Protein AF-A0A2U8I8J1-F1 (afdb_monomer_lite)

Foldseek 3Di:
DDDDDDDPPDPDQDFDKDKDKDWDADPVVRDIFIKIWIWTDHPQKIWIWIAGPVDRQFIWIWIWHWDDDPPDFTKTQIDTPDGGDPDPDDPVVVVVVCNNPHIWGWHWDADPNWIWIDTPRGIDGDDD

Radius of gyration: 15.84 Å; chains: 1; bounding box: 42×31×44 Å

Organism: NCBI:txid1878942

Structure (mmCIF, N/CA/C/O backbone):
data_AF-A0A2U8I8J1-F1
#
_entry.id   AF-A0A2U8I8J1-F1
#
loop_
_atom_site.group_PDB
_atom_site.id
_atom_site.type_symbol
_atom_site.label_atom_id
_atom_site.label_alt_id
_atom_site.label_comp_id
_atom_site.label_asym_id
_atom_site.label_entity_id
_atom_site.label_seq_id
_atom_site.pdbx_PDB_ins_code
_atom_site.Cartn_x
_atom_site.Cartn_y
_atom_site.Cartn_z
_atom_site.occupancy
_atom_site.B_iso_or_equiv
_atom_site.auth_seq_id
_atom_site.auth_comp_id
_atom_site.auth_asym_id
_atom_site.auth_atom_id
_atom_site.pdbx_PDB_model_num
ATOM 1 N N . MET A 1 1 ? -26.643 -15.893 15.705 1.00 36.03 1 MET A N 1
ATOM 2 C CA . MET A 1 1 ? -25.480 -15.404 16.478 1.00 36.03 1 MET A CA 1
ATOM 3 C C . MET A 1 1 ? -25.416 -13.894 16.313 1.00 36.03 1 MET A C 1
ATOM 5 O O . MET A 1 1 ? -25.491 -13.459 15.168 1.00 36.03 1 MET A O 1
ATOM 9 N N . PRO A 1 2 ? -25.372 -13.092 17.387 1.00 30.38 2 PRO A N 1
ATOM 10 C CA . PRO A 1 2 ? -25.239 -11.649 17.249 1.00 30.38 2 PRO A CA 1
ATOM 11 C C . PRO A 1 2 ? -23.793 -11.293 16.878 1.00 30.38 2 PRO A C 1
ATOM 13 O O . PRO A 1 2 ? -22.847 -11.877 17.405 1.00 30.38 2 PRO A O 1
ATOM 16 N N . LEU A 1 3 ? -23.635 -10.356 15.943 1.00 27.08 3 LEU A N 1
ATOM 17 C CA . LEU A 1 3 ? -22.344 -9.762 15.593 1.00 27.08 3 LEU A CA 1
ATOM 18 C C . LEU A 1 3 ? -21.794 -8.996 16.810 1.00 27.08 3 LEU A C 1
ATOM 20 O O . LEU A 1 3 ? -22.579 -8.329 17.491 1.00 27.08 3 LEU A O 1
ATOM 24 N N . PRO A 1 4 ? -20.481 -9.044 17.095 1.00 28.59 4 PRO A N 1
ATOM 25 C CA . PRO A 1 4 ? -19.907 -8.233 18.156 1.00 28.59 4 PRO A CA 1
ATOM 26 C C . PRO A 1 4 ? -20.062 -6.749 17.803 1.00 28.59 4 PRO A C 1
ATOM 28 O O . PRO A 1 4 ? -19.597 -6.277 16.765 1.00 28.59 4 PRO A O 1
ATOM 31 N N . VAL A 1 5 ? -20.743 -6.015 18.682 1.00 33.44 5 VAL A N 1
ATOM 32 C CA . VAL A 1 5 ? -20.807 -4.555 18.649 1.00 33.44 5 VAL A CA 1
ATOM 33 C C . VAL A 1 5 ? -19.488 -4.052 19.216 1.00 33.44 5 VAL A C 1
ATOM 35 O O . VAL A 1 5 ? -19.256 -4.125 20.421 1.00 33.44 5 VAL A O 1
ATOM 38 N N . PHE A 1 6 ? -18.601 -3.559 18.355 1.00 38.62 6 PHE A N 1
ATOM 39 C CA . PHE A 1 6 ? -17.435 -2.822 18.827 1.00 38.62 6 PHE A CA 1
ATOM 40 C C . PHE A 1 6 ? -17.925 -1.515 19.454 1.00 38.62 6 PHE A C 1
ATOM 42 O O . PHE A 1 6 ? -18.430 -0.629 18.764 1.00 38.62 6 PHE A O 1
ATOM 49 N N . SER A 1 7 ? -17.811 -1.427 20.780 1.00 29.67 7 SER A N 1
ATOM 50 C CA . SER A 1 7 ? -18.026 -0.195 21.533 1.00 29.67 7 SER A CA 1
ATOM 51 C C . SER A 1 7 ? -17.109 0.892 20.971 1.00 29.67 7 SER A C 1
ATOM 53 O O . SER A 1 7 ? -15.898 0.703 20.862 1.00 29.67 7 SER A O 1
ATOM 55 N N . THR A 1 8 ? -17.676 2.038 20.600 1.00 41.00 8 THR A N 1
ATOM 56 C CA . THR A 1 8 ? -16.975 3.164 19.961 1.00 41.00 8 THR A CA 1
ATOM 57 C C . THR A 1 8 ? -15.960 3.881 20.857 1.00 41.00 8 THR A C 1
ATOM 59 O O . THR A 1 8 ? -15.458 4.932 20.464 1.00 41.00 8 THR A O 1
ATOM 62 N N . ASN A 1 9 ? -15.627 3.346 22.035 1.00 32.16 9 ASN A N 1
ATOM 63 C CA . ASN A 1 9 ? -14.880 4.088 23.049 1.00 32.16 9 ASN A CA 1
ATOM 64 C C . ASN A 1 9 ? -13.486 3.552 23.385 1.00 32.16 9 ASN A C 1
ATOM 66 O O . ASN A 1 9 ? -12.785 4.217 24.139 1.00 32.16 9 ASN A O 1
ATOM 70 N N . GLU A 1 10 ? -13.020 2.440 22.812 1.00 35.69 10 GLU A N 1
ATOM 71 C CA . GLU A 1 10 ? -11.689 1.918 23.155 1.00 35.69 10 GLU A CA 1
ATOM 72 C C . GLU A 1 10 ? -10.952 1.394 21.920 1.00 35.69 10 GLU A C 1
ATOM 74 O O . GLU A 1 10 ? -10.895 0.199 21.645 1.00 35.69 10 GLU A O 1
ATOM 79 N N . LEU A 1 11 ? -10.334 2.308 21.164 1.00 43.00 11 LEU A N 1
ATOM 80 C CA . LEU A 1 11 ? -9.145 1.930 20.400 1.00 43.00 11 LEU A CA 1
ATOM 81 C C . LEU A 1 11 ? -8.089 1.528 21.441 1.00 43.00 11 LEU A C 1
ATOM 83 O O . LEU A 1 11 ? -7.714 2.391 22.243 1.00 43.00 11 LEU A O 1
ATOM 87 N N . PRO A 1 12 ? -7.616 0.270 21.477 1.00 39.16 12 PRO A N 1
ATOM 88 C CA . PRO A 1 12 ? -6.655 -0.150 22.484 1.00 39.16 12 PRO A CA 1
ATOM 89 C C . PRO A 1 12 ? -5.444 0.788 22.453 1.00 39.16 12 PRO A C 1
ATOM 91 O O . PRO A 1 12 ? -4.898 1.099 21.393 1.00 39.16 12 PRO A O 1
ATOM 94 N N . THR A 1 13 ? -4.983 1.219 23.627 1.00 44.97 13 THR A N 1
ATOM 95 C CA . THR A 1 13 ? -3.743 1.992 23.848 1.00 44.97 13 THR A CA 1
ATOM 96 C C . THR A 1 13 ? -2.472 1.201 23.496 1.00 44.97 13 THR A C 1
ATOM 98 O O . THR A 1 13 ? -1.358 1.594 23.842 1.00 44.97 13 THR A O 1
ATOM 101 N N . ILE A 1 14 ? -2.626 0.088 22.781 1.00 53.44 14 ILE A N 1
ATOM 102 C CA . ILE A 1 14 ? -1.576 -0.820 22.361 1.00 53.44 14 ILE A CA 1
ATOM 103 C C . ILE A 1 14 ? -0.969 -0.267 21.077 1.00 53.44 14 ILE A C 1
ATOM 105 O O . ILE A 1 14 ? -1.625 -0.136 20.042 1.00 53.44 14 ILE A O 1
ATOM 109 N N . LYS A 1 15 ? 0.325 0.045 21.137 1.00 61.00 15 LYS A N 1
ATOM 110 C CA . LYS A 1 15 ? 1.121 0.326 19.946 1.00 61.00 15 LYS A CA 1
ATOM 111 C C . LYS A 1 15 ? 1.280 -0.974 19.162 1.00 61.00 15 LYS A C 1
ATOM 113 O O . LYS A 1 15 ? 2.215 -1.732 19.404 1.00 61.00 15 LYS A O 1
ATOM 118 N N . ARG A 1 16 ? 0.366 -1.228 18.230 1.00 68.75 16 ARG A N 1
ATOM 119 C CA . ARG A 1 16 ? 0.436 -2.385 17.337 1.00 68.75 16 ARG A CA 1
ATOM 120 C C . ARG A 1 16 ? 1.353 -2.072 16.159 1.00 68.75 16 ARG A C 1
ATOM 122 O O . ARG A 1 16 ? 1.296 -0.976 15.589 1.00 68.75 16 ARG A O 1
ATOM 129 N N . ARG A 1 17 ? 2.218 -3.023 15.815 1.00 76.81 17 ARG A N 1
ATOM 130 C CA . ARG A 1 17 ? 3.094 -2.949 14.650 1.00 76.81 17 ARG A CA 1
ATOM 131 C C . ARG A 1 17 ? 2.943 -4.229 13.853 1.00 76.81 17 ARG A C 1
ATOM 133 O O . ARG A 1 17 ? 3.308 -5.282 14.350 1.00 76.81 17 ARG A O 1
ATOM 140 N N . GLU A 1 18 ? 2.536 -4.074 12.606 1.00 77.38 18 GLU A N 1
ATOM 141 C CA . GLU A 1 18 ? 2.407 -5.167 11.653 1.00 77.38 18 GLU A CA 1
ATOM 142 C C . GLU A 1 18 ? 3.411 -4.980 10.520 1.00 77.38 18 GLU A C 1
ATOM 144 O O . GLU A 1 18 ? 3.650 -3.853 10.069 1.00 77.38 18 GLU A O 1
ATOM 149 N N . ASN A 1 19 ? 4.000 -6.083 10.069 1.00 80.56 19 ASN A N 1
ATOM 150 C CA . ASN A 1 19 ? 4.768 -6.127 8.832 1.00 80.56 19 ASN A CA 1
ATOM 151 C C . ASN A 1 19 ? 3.983 -6.988 7.844 1.00 80.56 19 ASN A C 1
ATOM 153 O O . ASN A 1 19 ? 3.645 -8.127 8.151 1.00 80.56 19 ASN A O 1
ATOM 157 N N . VAL A 1 20 ? 3.696 -6.438 6.674 1.00 80.44 20 VAL A N 1
ATOM 158 C CA . VAL A 1 20 ? 2.963 -7.109 5.601 1.00 80.44 20 VAL A CA 1
ATOM 159 C C . VAL A 1 20 ? 3.731 -6.944 4.301 1.00 80.44 20 VAL A C 1
ATOM 161 O O . VAL A 1 20 ? 4.458 -5.969 4.125 1.00 80.44 20 VAL A O 1
ATOM 164 N N . GLN A 1 21 ? 3.561 -7.884 3.381 1.00 81.88 21 GLN A N 1
ATOM 165 C CA . GLN A 1 21 ? 4.112 -7.773 2.037 1.00 81.88 21 GLN A CA 1
ATOM 166 C C . GLN A 1 21 ? 2.972 -7.559 1.045 1.00 81.88 21 GLN A C 1
ATOM 168 O O . GLN A 1 21 ? 1.948 -8.238 1.111 1.00 81.88 21 GLN A O 1
ATOM 173 N N . ILE A 1 22 ? 3.150 -6.600 0.141 1.00 83.00 22 ILE A N 1
ATOM 174 C CA . ILE A 1 22 ? 2.204 -6.275 -0.926 1.00 83.00 22 ILE A CA 1
ATOM 175 C C . ILE A 1 22 ? 2.877 -6.621 -2.247 1.00 83.00 22 ILE A C 1
ATOM 177 O O . ILE A 1 22 ? 4.045 -6.296 -2.456 1.00 83.00 22 ILE A O 1
ATOM 181 N N . GLY A 1 23 ? 2.148 -7.286 -3.138 1.00 85.19 23 GLY A N 1
ATOM 182 C CA . GLY A 1 23 ? 2.648 -7.640 -4.458 1.00 85.19 23 GLY A CA 1
ATOM 183 C C . GLY A 1 23 ? 1.701 -7.199 -5.561 1.00 85.19 23 GLY A C 1
ATOM 184 O O . GLY A 1 23 ? 0.487 -7.327 -5.418 1.00 85.19 23 GLY A O 1
ATOM 185 N N . PHE A 1 24 ? 2.273 -6.735 -6.668 1.00 86.56 24 PHE A N 1
ATOM 186 C CA . PHE A 1 24 ? 1.559 -6.507 -7.920 1.00 86.56 24 PHE A CA 1
ATOM 187 C C . PHE A 1 24 ? 2.100 -7.448 -8.985 1.00 86.56 24 PHE A C 1
ATOM 189 O O . PHE A 1 24 ? 3.278 -7.816 -8.978 1.00 86.56 24 PHE A O 1
ATOM 196 N N . TYR A 1 25 ? 1.227 -7.848 -9.897 1.00 85.56 25 TYR A N 1
ATOM 197 C CA . TYR A 1 25 ? 1.609 -8.647 -11.045 1.00 85.56 25 TYR A CA 1
ATOM 198 C C . TYR A 1 25 ? 0.971 -8.045 -12.290 1.00 85.56 25 TYR A C 1
ATOM 200 O O . TYR A 1 25 ? -0.251 -8.077 -12.439 1.00 85.56 25 TYR A O 1
ATOM 208 N N . ASP A 1 26 ? 1.802 -7.477 -13.158 1.00 83.69 26 ASP A N 1
ATOM 209 C CA . ASP A 1 26 ? 1.364 -6.975 -14.451 1.00 83.69 26 ASP A CA 1
ATOM 210 C C . ASP A 1 26 ? 1.303 -8.142 -15.440 1.00 83.69 26 ASP A C 1
ATOM 212 O O . ASP A 1 26 ? 2.322 -8.738 -15.792 1.00 83.69 26 ASP A O 1
ATOM 216 N N . LEU A 1 27 ? 0.088 -8.465 -15.885 1.00 85.81 27 LEU A N 1
ATOM 217 C CA . LEU A 1 27 ? -0.169 -9.552 -16.827 1.00 85.81 27 LEU A CA 1
ATOM 218 C C . LEU A 1 27 ? 0.405 -9.274 -18.221 1.00 85.81 27 LEU A C 1
ATOM 220 O O . LEU A 1 27 ? 0.783 -10.219 -18.910 1.00 85.81 27 LEU A O 1
ATOM 224 N N . LEU A 1 28 ? 0.468 -8.007 -18.643 1.00 87.44 28 LEU A N 1
ATOM 225 C CA . LEU A 1 28 ? 0.917 -7.641 -19.987 1.00 87.44 28 LEU A CA 1
ATOM 226 C C . LEU A 1 28 ? 2.436 -7.742 -20.107 1.00 87.44 28 LEU A C 1
ATOM 228 O O . LEU A 1 28 ? 2.941 -8.292 -21.082 1.00 87.44 28 LEU A O 1
ATOM 232 N N . SER A 1 29 ? 3.163 -7.243 -19.106 1.00 86.19 29 SER A N 1
ATOM 233 C CA . SER A 1 29 ? 4.629 -7.306 -19.074 1.00 86.19 29 SER A CA 1
ATOM 234 C C . SER A 1 29 ? 5.185 -8.535 -18.345 1.00 86.19 29 SER A C 1
ATOM 236 O O . SER A 1 29 ? 6.400 -8.725 -18.311 1.00 86.19 29 SER A O 1
ATOM 238 N N . GLN A 1 30 ? 4.315 -9.365 -17.755 1.00 88.31 30 GLN A N 1
ATOM 239 C CA . GLN A 1 30 ? 4.662 -10.508 -16.896 1.00 88.31 30 GLN A CA 1
ATOM 240 C C . GLN A 1 30 ? 5.594 -10.134 -15.736 1.00 88.31 30 GLN A C 1
ATOM 242 O O . GLN A 1 30 ? 6.385 -10.949 -15.248 1.00 88.31 30 GLN A O 1
ATOM 247 N N . LYS A 1 31 ? 5.511 -8.883 -15.278 1.00 87.88 31 LYS A N 1
ATOM 248 C CA . LYS A 1 31 ? 6.407 -8.333 -14.270 1.00 87.88 31 LYS A CA 1
ATOM 249 C C . LYS A 1 31 ? 5.765 -8.400 -12.894 1.00 87.88 31 LYS A C 1
ATOM 251 O O . LYS A 1 31 ? 4.655 -7.921 -12.672 1.00 87.88 31 LYS A O 1
ATOM 256 N N . LYS A 1 32 ? 6.507 -8.975 -11.949 1.00 90.38 32 LYS A N 1
ATOM 257 C CA . LYS A 1 32 ? 6.153 -8.981 -10.530 1.00 90.38 32 LYS A CA 1
ATOM 258 C C . LYS A 1 32 ? 6.802 -7.795 -9.824 1.00 90.38 32 LYS A C 1
ATOM 260 O O . LYS A 1 32 ? 8.000 -7.561 -9.967 1.00 90.38 32 LYS A O 1
ATOM 265 N N . GLU A 1 33 ? 6.027 -7.121 -8.992 1.00 89.19 33 GLU A N 1
ATOM 266 C CA . GLU A 1 33 ? 6.494 -6.105 -8.055 1.00 89.19 33 GLU A CA 1
ATOM 267 C C . GLU A 1 33 ? 6.200 -6.590 -6.635 1.00 89.19 33 GLU A C 1
ATOM 269 O O . GLU A 1 33 ? 5.140 -7.161 -6.378 1.00 89.19 33 GLU A O 1
ATOM 274 N N . ILE A 1 34 ? 7.147 -6.411 -5.717 1.00 90.06 34 ILE A N 1
ATOM 275 C CA . ILE A 1 34 ? 7.016 -6.804 -4.311 1.00 90.06 34 ILE A CA 1
ATOM 276 C C . ILE A 1 34 ? 7.448 -5.618 -3.468 1.00 90.06 34 ILE A C 1
ATOM 278 O O . ILE A 1 34 ? 8.493 -5.029 -3.735 1.00 90.06 34 ILE A O 1
ATOM 282 N N . TYR A 1 35 ? 6.662 -5.301 -2.449 1.00 88.81 35 TYR A N 1
ATOM 283 C CA . TYR A 1 35 ? 6.920 -4.213 -1.525 1.00 88.81 35 TYR A CA 1
ATOM 284 C C . TYR A 1 35 ? 6.706 -4.680 -0.093 1.00 88.81 35 TYR A C 1
ATOM 286 O O . TYR A 1 35 ? 5.702 -5.319 0.227 1.00 88.81 35 TYR A O 1
ATOM 294 N N . ASP A 1 36 ? 7.629 -4.305 0.781 1.00 89.62 36 ASP A N 1
ATOM 295 C CA . ASP A 1 36 ? 7.506 -4.541 2.211 1.00 89.62 36 ASP A CA 1
ATOM 296 C C . ASP A 1 36 ? 6.826 -3.332 2.845 1.00 89.62 36 ASP A C 1
ATOM 298 O O . ASP A 1 36 ? 7.273 -2.194 2.691 1.00 89.62 36 ASP A O 1
ATOM 302 N N . ALA A 1 37 ? 5.731 -3.567 3.559 1.00 86.25 37 ALA A N 1
ATOM 303 C CA . ALA A 1 37 ? 4.949 -2.543 4.221 1.00 86.25 37 ALA A CA 1
ATOM 304 C C . ALA A 1 37 ? 4.933 -2.758 5.735 1.00 86.25 37 ALA A C 1
ATOM 306 O O . ALA A 1 37 ? 4.705 -3.844 6.261 1.00 86.25 37 ALA A O 1
ATOM 307 N N . LYS A 1 38 ? 5.152 -1.670 6.459 1.00 87.44 38 LYS A N 1
ATOM 308 C CA . LYS A 1 38 ? 5.162 -1.607 7.910 1.00 87.44 38 LYS A CA 1
ATOM 309 C C . LYS A 1 38 ? 4.061 -0.676 8.371 1.00 87.44 38 LYS A C 1
ATOM 311 O O . LYS A 1 38 ? 4.076 0.515 8.058 1.00 87.44 38 LYS A O 1
ATOM 316 N N . ILE A 1 39 ? 3.136 -1.210 9.151 1.00 83.19 39 ILE A N 1
ATOM 317 C CA . ILE A 1 39 ? 1.991 -0.478 9.681 1.00 83.19 39 ILE A CA 1
ATOM 318 C C . ILE A 1 39 ? 2.203 -0.311 11.179 1.00 83.19 39 ILE A C 1
ATOM 320 O O . ILE A 1 39 ? 2.515 -1.259 11.890 1.00 83.19 39 ILE A O 1
ATOM 324 N N . THR A 1 40 ? 2.092 0.914 11.679 1.00 81.81 40 THR A N 1
ATOM 325 C CA . THR A 1 40 ? 2.145 1.212 13.113 1.00 81.81 40 THR A CA 1
ATOM 326 C C . THR A 1 40 ? 0.898 1.981 13.507 1.00 81.81 40 THR A C 1
ATOM 328 O O . THR A 1 40 ? 0.648 3.063 12.977 1.00 81.81 40 THR A O 1
ATOM 331 N N . VAL A 1 41 ? 0.141 1.449 14.459 1.00 76.44 41 VAL A N 1
ATOM 332 C CA . VAL A 1 41 ? -1.058 2.092 15.003 1.00 76.44 41 VAL A CA 1
ATOM 333 C C . VAL A 1 41 ? -0.709 2.724 16.347 1.00 76.44 41 VAL A C 1
ATOM 335 O O . VAL A 1 41 ? -0.112 2.081 17.209 1.00 76.44 41 VAL A O 1
ATOM 338 N N . ASN A 1 42 ? -1.037 4.003 16.525 1.00 72.44 42 ASN A N 1
ATOM 339 C CA . ASN A 1 42 ? -0.821 4.726 17.776 1.00 72.44 42 ASN A CA 1
ATOM 340 C C . ASN A 1 42 ? -1.932 5.765 17.985 1.00 72.44 42 ASN A C 1
ATOM 342 O O . ASN 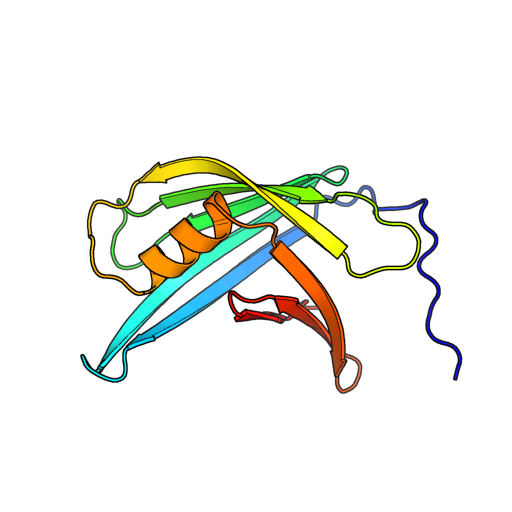A 1 42 ? -2.057 6.689 17.184 1.00 72.44 42 ASN A O 1
ATOM 346 N N . LYS A 1 43 ? -2.725 5.633 19.059 1.00 69.12 43 LYS A N 1
ATOM 347 C CA . LYS A 1 43 ? -3.780 6.595 19.453 1.00 69.12 43 LYS A CA 1
ATOM 348 C C . LYS A 1 43 ? -4.721 6.991 18.294 1.00 69.12 43 LYS A C 1
ATOM 350 O O . LYS A 1 43 ? -4.929 8.173 18.033 1.00 69.12 43 LYS A O 1
ATOM 355 N N . GLY A 1 44 ? -5.234 6.008 17.547 1.00 66.25 44 GLY A N 1
ATOM 356 C CA . GLY A 1 44 ? -6.143 6.235 16.406 1.00 66.25 44 GLY A CA 1
ATOM 357 C C . GLY A 1 44 ? -5.488 6.800 15.139 1.00 66.25 44 GLY A C 1
ATOM 358 O O . GLY A 1 44 ? -6.166 7.040 14.141 1.00 66.25 44 GLY A O 1
ATOM 359 N N . VAL A 1 45 ? -4.167 6.987 15.148 1.00 72.50 45 VAL A N 1
ATOM 360 C CA . VAL A 1 45 ? -3.374 7.328 13.969 1.00 72.50 45 VAL A CA 1
ATOM 361 C C . VAL A 1 45 ? -2.677 6.077 13.456 1.00 72.50 45 VAL A C 1
ATOM 363 O O . VAL A 1 45 ? -1.947 5.418 14.197 1.00 72.50 45 VAL A O 1
ATOM 366 N N . VAL A 1 46 ? -2.852 5.785 12.170 1.00 80.25 46 VAL A N 1
ATOM 367 C CA . VAL A 1 46 ? -2.138 4.701 11.494 1.00 80.25 46 VAL A CA 1
ATOM 368 C C . VAL A 1 46 ? -1.021 5.310 10.654 1.00 80.25 46 VAL A C 1
ATOM 370 O O . VAL A 1 46 ? -1.266 6.188 9.832 1.00 80.25 46 VAL A O 1
ATOM 373 N N . ILE A 1 47 ? 0.214 4.867 10.864 1.00 84.69 47 ILE A N 1
ATOM 374 C CA . ILE A 1 47 ? 1.369 5.228 10.041 1.00 84.69 47 ILE A CA 1
ATOM 375 C C . ILE A 1 47 ? 1.742 4.020 9.193 1.00 84.69 47 ILE A C 1
ATOM 377 O O . ILE A 1 47 ? 2.013 2.953 9.738 1.00 84.69 47 ILE A O 1
ATOM 381 N N . SER A 1 48 ? 1.783 4.203 7.878 1.00 85.12 48 SER A N 1
ATOM 382 C CA . SER A 1 48 ? 2.242 3.197 6.923 1.00 85.12 48 SER A CA 1
ATOM 383 C C . SER A 1 48 ? 3.576 3.628 6.325 1.00 85.12 48 SER A C 1
ATOM 385 O O . SER A 1 48 ? 3.689 4.757 5.842 1.00 85.12 48 SER A O 1
ATOM 387 N N . THR A 1 49 ? 4.555 2.732 6.306 1.00 89.62 49 THR A N 1
ATOM 388 C CA . THR A 1 49 ? 5.794 2.882 5.536 1.00 89.62 49 THR A CA 1
ATOM 389 C C . THR A 1 49 ? 5.909 1.702 4.587 1.00 89.62 49 THR A C 1
ATOM 391 O O . THR A 1 49 ? 5.844 0.573 5.050 1.00 89.62 49 THR A O 1
ATOM 394 N N . MET A 1 50 ? 6.105 1.945 3.300 1.00 88.75 50 MET A N 1
ATOM 395 C CA . MET A 1 50 ? 6.309 0.921 2.286 1.00 88.75 50 MET A CA 1
ATOM 396 C C . MET A 1 50 ? 7.650 1.151 1.591 1.00 88.75 50 MET A C 1
ATOM 398 O O . MET A 1 50 ? 7.985 2.289 1.264 1.00 88.75 50 MET A O 1
ATOM 402 N N . THR A 1 51 ? 8.413 0.083 1.403 1.00 91.94 51 THR A N 1
ATOM 403 C CA . THR A 1 51 ? 9.751 0.075 0.798 1.00 91.94 51 THR A CA 1
ATOM 404 C C . THR A 1 51 ? 9.846 -1.040 -0.234 1.00 91.94 51 THR A C 1
ATOM 406 O O . THR A 1 51 ? 9.113 -2.023 -0.148 1.00 91.94 51 THR A O 1
ATOM 409 N N . SER A 1 52 ? 10.749 -0.905 -1.203 1.00 90.62 52 SER A N 1
ATOM 410 C CA . SER A 1 52 ? 11.031 -1.978 -2.157 1.00 90.62 52 SER A CA 1
ATOM 411 C C . SER A 1 52 ? 12.296 -2.728 -1.729 1.00 90.62 52 SER A C 1
ATOM 413 O O . SER A 1 52 ? 13.325 -2.082 -1.519 1.00 90.62 52 SER A O 1
ATOM 415 N N . PRO A 1 53 ? 12.273 -4.069 -1.642 1.00 89.69 53 PRO A N 1
ATOM 416 C CA . PRO A 1 53 ? 13.491 -4.854 -1.455 1.00 89.69 53 PRO A CA 1
ATOM 417 C C . PRO A 1 53 ? 14.424 -4.764 -2.676 1.00 89.69 53 PRO A C 1
ATOM 419 O O . PRO A 1 53 ? 15.625 -4.983 -2.545 1.00 89.69 53 PRO A O 1
ATOM 422 N N . ASN A 1 54 ? 13.885 -4.409 -3.850 1.00 88.69 54 ASN A N 1
ATOM 423 C CA . ASN A 1 54 ? 14.619 -4.345 -5.116 1.00 88.69 54 ASN A CA 1
ATOM 424 C C . ASN A 1 54 ? 15.069 -2.920 -5.491 1.00 88.69 54 ASN A C 1
ATOM 426 O O . ASN A 1 54 ? 15.899 -2.763 -6.381 1.00 88.69 54 ASN A O 1
ATOM 430 N N . ASP A 1 55 ? 14.526 -1.885 -4.843 1.00 87.44 55 ASP A N 1
ATOM 431 C CA . ASP A 1 55 ? 14.932 -0.488 -5.035 1.00 87.44 55 ASP A CA 1
ATOM 432 C C . ASP A 1 55 ? 14.929 0.244 -3.688 1.00 87.44 55 ASP A C 1
ATOM 434 O O . ASP A 1 55 ? 13.891 0.681 -3.189 1.00 87.44 55 ASP A O 1
ATOM 438 N N . ASN A 1 56 ? 16.113 0.406 -3.098 1.00 86.06 56 ASN A N 1
ATOM 439 C CA . ASN A 1 56 ? 16.289 1.056 -1.797 1.00 86.06 56 ASN A CA 1
ATOM 440 C C . ASN A 1 56 ? 15.953 2.557 -1.801 1.00 86.06 56 ASN A C 1
ATOM 442 O O . ASN A 1 56 ? 15.874 3.172 -0.737 1.00 86.06 56 ASN A O 1
ATOM 446 N N . ARG A 1 57 ? 15.760 3.153 -2.980 1.00 88.94 57 ARG A N 1
ATOM 447 C CA . ARG A 1 57 ? 15.327 4.543 -3.128 1.00 88.94 57 ARG A CA 1
ATOM 448 C C . ARG A 1 57 ? 13.808 4.656 -3.035 1.00 88.94 57 ARG A C 1
ATOM 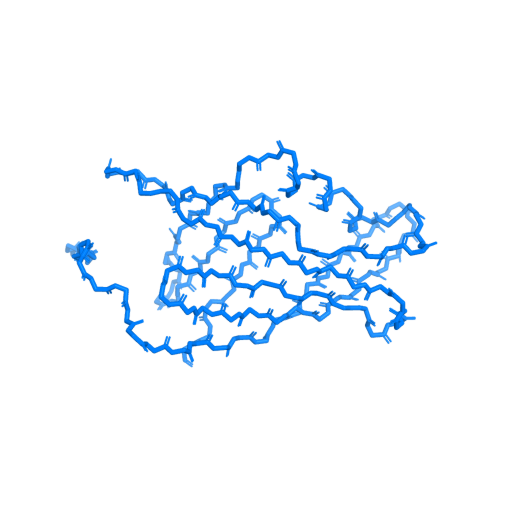450 O O . ARG A 1 57 ? 13.307 5.726 -2.704 1.00 88.94 57 ARG A O 1
ATOM 457 N N . PHE A 1 58 ? 13.068 3.577 -3.294 1.00 89.75 58 PHE A N 1
ATOM 458 C CA . PHE A 1 58 ? 11.621 3.594 -3.151 1.00 89.75 58 PHE A CA 1
ATOM 459 C C . PHE A 1 58 ? 11.227 3.643 -1.676 1.00 89.75 58 PHE A C 1
ATOM 461 O O . PHE A 1 58 ? 11.495 2.720 -0.900 1.00 89.75 58 PHE A O 1
ATOM 468 N N . ILE A 1 59 ? 10.514 4.700 -1.304 1.00 90.88 59 ILE A N 1
ATOM 469 C CA . ILE A 1 59 ? 9.893 4.811 0.009 1.00 90.88 59 ILE A CA 1
ATOM 470 C C . ILE A 1 59 ? 8.585 5.582 -0.095 1.00 90.88 59 ILE A C 1
ATOM 472 O O . ILE A 1 59 ? 8.527 6.694 -0.614 1.00 90.88 59 ILE A O 1
ATOM 476 N N . LEU A 1 60 ? 7.530 5.000 0.461 1.00 89.25 60 LEU A N 1
ATOM 477 C CA . LEU A 1 60 ? 6.227 5.626 0.605 1.00 89.25 60 LEU A CA 1
ATOM 478 C C . LEU A 1 60 ? 5.853 5.626 2.080 1.00 89.25 60 LEU A C 1
ATOM 480 O O . LEU A 1 60 ? 5.614 4.582 2.679 1.00 89.25 60 LEU A O 1
ATOM 484 N N . LYS A 1 61 ? 5.771 6.807 2.678 1.00 90.38 61 LYS A N 1
ATOM 485 C CA . LYS A 1 61 ? 5.384 6.989 4.070 1.00 90.38 61 LYS A CA 1
ATOM 486 C C . LYS A 1 61 ? 4.163 7.881 4.152 1.00 90.38 61 LYS A C 1
ATOM 488 O O . LYS A 1 61 ? 4.163 9.001 3.646 1.00 90.38 61 LYS A O 1
ATOM 493 N N . GLY A 1 62 ? 3.151 7.425 4.873 1.00 87.38 62 GLY A N 1
ATOM 494 C CA . GLY A 1 62 ? 1.915 8.170 5.029 1.00 87.38 62 GLY A CA 1
ATOM 495 C C . GLY A 1 62 ? 1.220 7.927 6.349 1.00 87.38 62 GLY A C 1
ATOM 496 O O . GLY A 1 62 ? 1.569 7.040 7.130 1.00 87.38 62 GLY A O 1
ATOM 497 N N . LYS A 1 63 ? 0.232 8.779 6.588 1.00 86.81 63 LYS A N 1
ATOM 498 C CA . LYS A 1 63 ? -0.647 8.749 7.746 1.00 86.81 63 LYS A CA 1
ATOM 499 C C . LYS A 1 63 ? -2.060 8.469 7.269 1.00 86.81 63 LYS A C 1
ATOM 501 O O . LYS A 1 63 ? -2.571 9.225 6.450 1.00 86.81 63 LYS A O 1
ATOM 506 N N . LEU A 1 64 ? -2.710 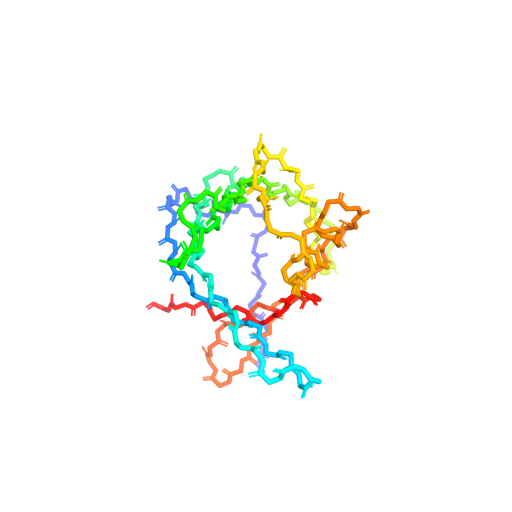7.452 7.822 1.00 80.56 64 LEU A N 1
ATOM 507 C CA . LEU A 1 64 ? -4.149 7.285 7.701 1.00 80.56 64 LEU A CA 1
ATOM 508 C C . LEU A 1 64 ? -4.821 7.833 8.955 1.00 80.56 64 LEU A C 1
ATOM 510 O O . LEU A 1 64 ? -4.483 7.473 10.087 1.00 80.56 64 LEU A O 1
ATOM 514 N N . VAL A 1 65 ? -5.774 8.731 8.732 1.00 79.50 65 VAL A N 1
ATOM 515 C CA . VAL A 1 65 ? -6.649 9.259 9.777 1.00 79.50 65 VAL A CA 1
ATOM 516 C C . VAL A 1 65 ? -8.029 8.677 9.559 1.00 79.50 65 VAL A C 1
ATOM 518 O O . VAL A 1 65 ? -8.643 8.903 8.511 1.00 79.50 65 VAL A O 1
ATOM 521 N N . GLN A 1 66 ? -8.501 7.926 10.550 1.00 72.06 66 GLN A N 1
ATOM 522 C CA . GLN A 1 66 ? -9.873 7.450 10.581 1.00 72.06 66 GLN A CA 1
ATOM 523 C C . GLN A 1 66 ? -10.806 8.651 10.719 1.00 72.06 66 GLN A C 1
ATOM 525 O O . GLN A 1 66 ? -10.632 9.490 11.605 1.00 72.06 66 GLN A O 1
ATOM 530 N N . LYS A 1 67 ? -11.813 8.732 9.853 1.00 68.94 67 LYS A N 1
ATOM 531 C CA . LYS A 1 67 ? -12.947 9.625 10.065 1.00 68.94 67 LYS A CA 1
ATOM 532 C C . LYS A 1 67 ? -14.084 8.800 10.661 1.00 68.94 67 LYS A C 1
ATOM 534 O O . LYS A 1 67 ? -14.560 7.889 9.982 1.00 68.94 67 LYS A O 1
ATOM 539 N N . PRO A 1 68 ? -14.506 9.064 11.910 1.00 57.41 68 PRO A N 1
ATOM 540 C CA . PRO A 1 68 ? -15.639 8.358 12.481 1.00 57.41 68 PRO A CA 1
ATOM 541 C C . PRO A 1 68 ? -16.888 8.671 11.652 1.00 57.41 68 PRO A C 1
ATOM 543 O O . PRO A 1 68 ? -17.242 9.832 11.450 1.00 57.41 68 PRO A O 1
ATOM 546 N N . LEU A 1 69 ? -17.536 7.622 11.154 1.00 57.56 69 LEU A N 1
ATOM 547 C CA . LEU A 1 69 ? -18.874 7.681 10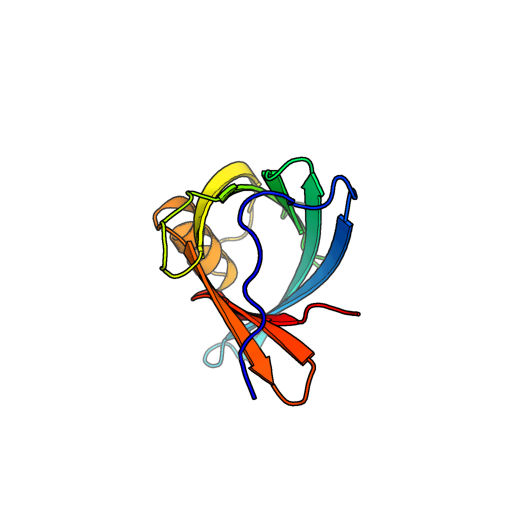.582 1.00 57.56 69 LEU A CA 1
ATOM 548 C C . LEU A 1 69 ? -19.767 6.818 11.474 1.00 57.56 69 LEU A C 1
ATOM 550 O O . LEU A 1 69 ? -19.549 5.606 11.534 1.00 57.56 69 LEU A O 1
ATOM 554 N N . PRO A 1 70 ? -20.741 7.402 12.188 1.00 50.72 70 PRO A N 1
ATOM 555 C CA . PRO A 1 70 ? -21.680 6.624 12.984 1.00 50.72 70 PRO A CA 1
ATOM 556 C C . PRO A 1 70 ? -22.405 5.603 12.090 1.00 50.72 70 PRO A C 1
ATOM 558 O O . PRO A 1 70 ? -23.055 5.981 11.115 1.00 50.72 70 PRO A O 1
ATOM 561 N N . GLY A 1 71 ? -22.258 4.309 12.393 1.00 54.44 71 GLY A N 1
ATOM 562 C CA . GLY A 1 71 ? -23.012 3.216 11.761 1.00 54.44 71 GLY A CA 1
ATOM 563 C C . GLY A 1 71 ? -22.624 2.809 10.328 1.00 54.44 71 GLY A C 1
ATOM 564 O O . GLY A 1 71 ? -23.407 2.112 9.687 1.00 54.44 71 GLY A O 1
ATOM 565 N N . ARG A 1 72 ? -21.463 3.219 9.786 1.00 59.03 72 ARG A N 1
ATOM 566 C CA . ARG A 1 72 ? -21.029 2.884 8.405 1.00 59.03 72 ARG A CA 1
ATOM 567 C C . ARG A 1 72 ? -19.558 2.445 8.308 1.00 59.03 72 ARG A C 1
ATOM 569 O O . ARG A 1 72 ? -18.809 2.562 9.271 1.00 59.03 72 ARG A O 1
ATOM 576 N N . GLN A 1 73 ? -19.179 1.932 7.126 1.00 62.06 73 GLN A N 1
ATOM 577 C CA . GLN A 1 73 ? -17.816 1.520 6.740 1.00 62.06 73 GLN A CA 1
ATOM 578 C C . GLN A 1 73 ? -16.742 2.503 7.235 1.00 62.06 73 GLN A C 1
ATOM 580 O O . GLN A 1 73 ? -16.923 3.723 7.163 1.00 62.06 73 GLN A O 1
ATOM 585 N N . LEU A 1 74 ? -15.606 1.969 7.694 1.00 68.94 74 LEU A N 1
ATOM 586 C CA . LEU A 1 74 ? -14.492 2.771 8.189 1.00 68.94 74 LEU A CA 1
ATOM 587 C C . LEU A 1 74 ? -13.849 3.529 7.019 1.00 68.94 74 LEU A C 1
ATOM 589 O O . LEU A 1 74 ? -13.240 2.938 6.126 1.00 68.94 74 LEU A O 1
ATOM 593 N N . GLN A 1 75 ? -13.992 4.856 7.020 1.00 70.94 75 GLN A N 1
ATOM 594 C CA . GLN A 1 75 ? -13.340 5.720 6.039 1.00 70.94 75 GLN A CA 1
ATOM 595 C C . GLN A 1 75 ? -12.021 6.251 6.583 1.00 70.94 75 GLN A C 1
ATOM 597 O O . GLN A 1 75 ? -11.962 6.862 7.654 1.00 70.94 75 GLN A O 1
ATOM 602 N N . TYR A 1 76 ? -10.975 6.090 5.785 1.00 76.00 76 TYR A N 1
ATOM 603 C CA . TYR A 1 76 ? -9.653 6.617 6.058 1.00 76.00 76 TYR A CA 1
ATOM 604 C C . TYR A 1 76 ? -9.279 7.656 5.009 1.00 76.00 76 TYR A C 1
ATOM 606 O O . TYR A 1 76 ? -9.496 7.482 3.809 1.00 76.00 76 TYR A O 1
ATOM 614 N N . LYS A 1 77 ? -8.685 8.758 5.468 1.00 80.69 77 LYS A N 1
ATOM 615 C CA . LYS A 1 77 ? -7.959 9.676 4.592 1.00 80.69 77 LYS A CA 1
ATOM 616 C C . LYS A 1 77 ? -6.475 9.381 4.728 1.00 80.69 77 LYS A C 1
ATOM 618 O O . LYS A 1 77 ? -5.953 9.452 5.842 1.00 80.69 77 LYS A O 1
ATOM 623 N N . TYR A 1 78 ? -5.826 9.079 3.612 1.00 82.75 78 TYR A N 1
ATOM 624 C CA . TYR A 1 78 ? -4.377 9.004 3.550 1.00 82.75 78 TYR A CA 1
ATOM 625 C C . TYR A 1 78 ? -3.802 10.401 3.317 1.00 82.75 78 TYR A C 1
ATOM 627 O O . TYR A 1 78 ? -4.303 11.180 2.508 1.00 82.75 78 TYR A O 1
ATOM 635 N N . THR A 1 79 ? -2.761 10.725 4.071 1.00 85.06 79 THR A N 1
ATOM 636 C CA . THR A 1 79 ? -1.966 11.934 3.898 1.00 85.06 79 THR A CA 1
ATOM 637 C C . THR A 1 79 ? -0.514 11.499 3.724 1.00 85.06 79 THR A C 1
ATOM 639 O O . THR A 1 79 ? 0.042 10.912 4.665 1.00 85.06 79 THR A O 1
ATOM 642 N N . PRO A 1 80 ? 0.117 11.760 2.566 1.00 83.56 80 PRO A N 1
ATOM 643 C CA . PRO A 1 80 ? 1.528 11.456 2.385 1.00 83.56 80 PRO A CA 1
ATOM 644 C C . PRO A 1 80 ? 2.357 12.288 3.371 1.00 83.56 80 PRO A C 1
ATOM 646 O O . PRO A 1 80 ? 2.146 13.487 3.526 1.00 83.56 80 PRO A O 1
ATOM 649 N N . ILE A 1 81 ? 3.285 11.633 4.066 1.00 86.31 81 ILE A N 1
ATOM 650 C CA . ILE A 1 81 ? 4.302 12.287 4.903 1.00 8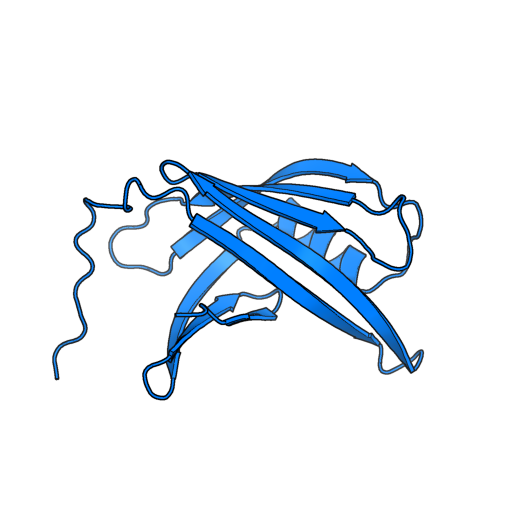6.31 81 ILE A CA 1
ATOM 651 C C . ILE A 1 81 ? 5.569 12.480 4.075 1.00 86.31 81 ILE A C 1
ATOM 653 O O . ILE A 1 81 ? 6.207 13.524 4.137 1.00 86.31 81 ILE A O 1
ATOM 657 N N . PHE A 1 82 ? 5.943 11.448 3.324 1.00 84.12 82 PHE A N 1
ATOM 658 C CA . PHE A 1 82 ? 7.101 11.451 2.450 1.00 84.12 82 PHE A CA 1
ATOM 659 C C . PHE A 1 82 ? 6.894 10.395 1.374 1.00 84.12 82 PHE A C 1
ATOM 661 O O . PHE A 1 82 ? 6.476 9.283 1.689 1.00 84.12 82 PHE A O 1
ATOM 668 N N . HIS A 1 83 ? 7.197 10.719 0.125 1.00 81.50 83 HIS A N 1
ATOM 669 C CA . HIS A 1 83 ? 7.277 9.715 -0.923 1.00 81.50 83 HIS A CA 1
ATOM 670 C C . HIS A 1 83 ? 8.463 10.027 -1.830 1.00 81.50 83 HIS A C 1
ATOM 672 O O . HIS A 1 83 ? 8.703 11.183 -2.171 1.00 81.50 83 HIS A O 1
ATOM 678 N N . HIS A 1 84 ? 9.207 8.992 -2.196 1.00 82.06 84 HIS A N 1
ATOM 679 C CA . HIS A 1 84 ? 10.213 9.047 -3.240 1.00 82.06 84 HIS A CA 1
ATOM 680 C C . HIS A 1 84 ? 10.058 7.789 -4.085 1.00 82.06 84 HIS A C 1
ATOM 682 O O . HIS A 1 84 ? 10.200 6.676 -3.577 1.00 82.06 84 HIS A O 1
ATOM 688 N N . ASN A 1 85 ? 9.724 7.979 -5.359 1.00 78.88 85 ASN A N 1
ATOM 689 C CA . ASN A 1 85 ? 9.716 6.913 -6.344 1.00 78.88 85 ASN A CA 1
ATOM 690 C C . ASN A 1 85 ? 10.529 7.366 -7.566 1.00 78.88 85 ASN A C 1
ATOM 692 O O . ASN A 1 85 ? 10.030 8.168 -8.354 1.00 78.88 85 ASN A O 1
ATOM 696 N N . PRO A 1 86 ? 11.786 6.917 -7.717 1.00 71.38 86 PRO A N 1
ATOM 697 C CA . PRO A 1 86 ? 12.614 7.292 -8.861 1.00 71.38 86 PRO A CA 1
ATOM 698 C C . PRO A 1 86 ? 12.253 6.530 -10.143 1.00 71.38 86 PRO A C 1
ATOM 700 O O . PRO A 1 86 ? 12.774 6.872 -11.203 1.00 71.38 86 PRO A O 1
ATOM 703 N N . THR A 1 87 ? 11.399 5.506 -10.056 1.00 67.00 87 THR A N 1
ATOM 704 C CA . THR A 1 87 ? 11.067 4.616 -11.171 1.00 67.00 87 THR A CA 1
ATOM 705 C C . THR A 1 87 ? 9.569 4.699 -11.457 1.00 67.00 87 THR A C 1
ATOM 707 O O . THR A 1 87 ? 8.758 4.228 -10.664 1.00 67.00 87 THR A O 1
ATOM 710 N N . SER A 1 88 ? 9.198 5.311 -12.581 1.00 71.19 88 SER A N 1
ATOM 711 C CA . SER A 1 88 ? 7.806 5.414 -13.028 1.00 71.19 88 SER A CA 1
ATOM 712 C C . SER A 1 88 ? 7.393 4.230 -13.906 1.00 71.19 88 SER A C 1
ATOM 714 O O . SER A 1 88 ? 8.232 3.557 -14.509 1.00 71.19 88 SER A O 1
ATOM 716 N N . GLY A 1 89 ? 6.084 3.993 -14.001 1.00 78.19 89 GLY A N 1
ATOM 717 C CA . GLY A 1 89 ? 5.506 2.938 -14.840 1.00 78.19 89 GLY A CA 1
ATOM 718 C C . GLY A 1 89 ? 5.299 1.617 -14.102 1.00 78.19 89 GLY A C 1
ATOM 719 O O . GLY A 1 89 ? 5.124 0.581 -14.738 1.00 78.19 89 GLY A O 1
ATOM 720 N N . HIS A 1 90 ? 5.328 1.655 -12.771 1.00 85.44 90 HIS A N 1
ATOM 721 C CA . HIS A 1 90 ? 5.024 0.518 -11.915 1.00 85.44 90 HIS A CA 1
ATOM 722 C C . HIS A 1 90 ? 3.551 0.530 -11.504 1.00 85.44 90 HIS A C 1
ATOM 724 O O . HIS A 1 90 ? 2.945 1.592 -11.366 1.00 85.44 90 HIS A O 1
ATOM 730 N N . MET A 1 91 ? 2.958 -0.638 -11.246 1.00 86.31 91 MET A N 1
ATOM 731 C CA . MET A 1 91 ? 1.559 -0.696 -10.792 1.00 86.31 91 MET A CA 1
ATOM 732 C C . MET A 1 91 ? 1.368 0.001 -9.439 1.00 86.31 91 MET A C 1
ATOM 734 O O . MET A 1 91 ? 0.299 0.554 -9.164 1.00 86.31 91 MET A O 1
ATOM 738 N N . VAL A 1 92 ? 2.424 0.043 -8.619 1.00 85.75 92 VAL A N 1
ATOM 739 C CA . VAL A 1 92 ? 2.434 0.798 -7.362 1.00 85.75 92 VAL A CA 1
ATOM 740 C C . VAL A 1 92 ? 2.143 2.291 -7.550 1.00 85.75 92 VAL A C 1
ATOM 742 O O . VAL A 1 92 ? 1.577 2.902 -6.645 1.00 85.75 92 VAL A O 1
ATOM 745 N N . ASP A 1 93 ? 2.464 2.876 -8.711 1.00 86.00 93 ASP A N 1
ATOM 746 C CA . ASP A 1 93 ? 2.182 4.287 -9.001 1.00 86.00 93 ASP A CA 1
ATOM 747 C C . ASP A 1 93 ? 0.675 4.553 -8.984 1.00 86.00 93 ASP A C 1
ATOM 749 O O . ASP A 1 93 ? 0.221 5.524 -8.380 1.00 86.00 93 ASP A O 1
ATOM 753 N N . GLY A 1 94 ? -0.111 3.638 -9.560 1.00 85.19 94 GLY A N 1
ATOM 754 C CA . GLY A 1 94 ? -1.571 3.709 -9.540 1.00 85.19 94 GLY A CA 1
ATOM 755 C C . GLY A 1 94 ? -2.147 3.573 -8.130 1.00 85.19 94 GLY A C 1
ATOM 756 O O . GLY A 1 94 ? -3.088 4.283 -7.776 1.00 85.19 94 GLY A O 1
ATOM 757 N N . LEU A 1 95 ? -1.553 2.718 -7.286 1.00 84.06 95 LEU A N 1
ATOM 758 C CA . LEU A 1 95 ? -1.935 2.647 -5.873 1.00 84.06 95 LEU A CA 1
ATOM 759 C C . LEU A 1 95 ? -1.629 3.973 -5.162 1.00 84.06 95 LEU A C 1
ATOM 761 O O . LEU A 1 95 ? -2.481 4.478 -4.436 1.00 84.06 95 LEU A O 1
ATOM 765 N N . ILE A 1 96 ? -0.433 4.535 -5.345 1.00 85.31 96 ILE A N 1
ATOM 766 C CA . ILE A 1 96 ? -0.029 5.791 -4.698 1.00 85.31 96 ILE A CA 1
ATOM 767 C C . ILE A 1 96 ? -0.960 6.928 -5.112 1.00 85.31 96 ILE A C 1
ATOM 769 O O . ILE A 1 96 ? -1.477 7.629 -4.241 1.00 85.31 96 ILE A O 1
ATOM 773 N N . ASP A 1 97 ? -1.208 7.079 -6.413 1.00 86.25 97 ASP A N 1
ATOM 774 C CA . ASP A 1 97 ? -2.111 8.095 -6.948 1.00 86.25 97 ASP A CA 1
ATOM 775 C C . ASP A 1 97 ? -3.517 7.958 -6.348 1.00 86.25 97 ASP A C 1
ATOM 777 O O . ASP A 1 97 ? -4.083 8.924 -5.824 1.00 86.25 97 ASP A O 1
ATOM 781 N N . TYR A 1 98 ? -4.035 6.727 -6.295 1.00 83.62 98 TYR A N 1
ATOM 782 C CA . TYR A 1 98 ? -5.315 6.443 -5.663 1.00 83.62 98 TYR A CA 1
ATOM 783 C C . TYR A 1 98 ? -5.334 6.847 -4.182 1.00 83.62 98 TYR A C 1
ATOM 785 O O . TYR A 1 98 ? -6.259 7.541 -3.756 1.00 83.62 98 TYR A O 1
ATOM 793 N N . LEU A 1 99 ? -4.325 6.448 -3.399 1.00 83.62 99 LEU A N 1
ATOM 794 C CA . LEU A 1 99 ? -4.236 6.754 -1.967 1.00 83.62 99 LEU A CA 1
ATOM 795 C C . LEU A 1 99 ? -4.177 8.266 -1.710 1.00 83.62 99 LEU A C 1
ATOM 797 O O . LEU A 1 99 ? -4.783 8.748 -0.755 1.00 83.62 99 LEU A O 1
ATOM 801 N N . VAL A 1 100 ? -3.446 9.018 -2.535 1.00 83.25 100 VAL A N 1
ATOM 802 C CA . VAL A 1 100 ? -3.262 10.466 -2.357 1.00 83.25 100 VAL A CA 1
ATOM 803 C C . VAL A 1 100 ? -4.529 11.244 -2.713 1.00 83.25 100 VAL A C 1
ATOM 805 O O . VAL A 1 100 ? -4.875 12.201 -2.012 1.00 83.25 100 VAL A O 1
ATOM 808 N N . HIS A 1 101 ? -5.239 10.833 -3.763 1.00 85.44 101 HIS A N 1
ATOM 809 C CA . HIS A 1 101 ? -6.359 11.602 -4.306 1.00 85.44 101 HIS A CA 1
ATOM 810 C C . HIS A 1 101 ? -7.741 11.135 -3.834 1.00 85.44 101 HIS A C 1
ATOM 812 O O . HIS A 1 101 ? -8.701 11.903 -3.919 1.00 85.44 101 HIS A O 1
ATOM 818 N N . ASN A 1 102 ? -7.867 9.925 -3.280 1.00 78.31 102 ASN A N 1
ATOM 819 C CA . ASN A 1 102 ? -9.159 9.358 -2.891 1.00 78.31 102 ASN A CA 1
ATOM 820 C C . ASN A 1 102 ? -9.316 9.165 -1.381 1.00 78.31 102 ASN A C 1
ATOM 822 O O . ASN A 1 102 ? -8.371 9.114 -0.593 1.00 78.31 102 ASN A O 1
ATOM 826 N N . ARG A 1 103 ? -10.577 9.036 -0.961 1.00 77.69 103 ARG A N 1
ATOM 827 C CA . ARG A 1 103 ? -10.901 8.507 0.366 1.00 77.69 103 ARG A CA 1
ATOM 828 C C . ARG A 1 103 ? -10.876 6.992 0.291 1.00 77.69 103 ARG A C 1
ATOM 830 O O . ARG A 1 103 ? -11.561 6.407 -0.541 1.00 77.69 103 ARG A O 1
ATOM 837 N N . ILE A 1 104 ? -10.134 6.374 1.197 1.00 75.88 104 ILE A N 1
ATOM 838 C CA . ILE A 1 104 ? -9.988 4.927 1.238 1.00 75.88 104 ILE A CA 1
ATOM 839 C C . ILE A 1 104 ? -11.103 4.386 2.117 1.00 75.88 104 ILE A C 1
ATOM 841 O O . ILE A 1 104 ? -11.210 4.723 3.300 1.00 75.88 104 ILE A O 1
ATOM 845 N N . ILE A 1 105 ? -11.944 3.553 1.524 1.00 69.38 105 ILE A N 1
ATOM 846 C CA . ILE A 1 105 ? -12.939 2.785 2.256 1.00 69.38 105 ILE A CA 1
ATOM 847 C C . ILE A 1 105 ? -12.295 1.460 2.618 1.00 69.38 105 ILE A C 1
ATOM 849 O O . ILE A 1 105 ? -11.866 0.707 1.743 1.00 69.38 105 ILE A O 1
ATOM 853 N N . ILE A 1 106 ? -12.237 1.199 3.915 1.00 69.25 106 ILE A N 1
ATOM 854 C CA . ILE A 1 106 ? -11.783 -0.067 4.448 1.00 69.25 106 ILE A CA 1
ATOM 855 C C . ILE A 1 106 ? -12.995 -0.766 5.045 1.00 69.25 106 ILE A C 1
ATOM 857 O O . ILE A 1 106 ? -13.662 -0.242 5.941 1.00 69.25 106 ILE A O 1
ATOM 861 N N . THR A 1 107 ? -13.281 -1.956 4.535 1.00 63.78 107 THR A N 1
ATOM 862 C CA . THR A 1 107 ? -14.388 -2.766 5.023 1.00 63.78 107 THR A CA 1
ATOM 863 C C . THR A 1 107 ? -13.830 -4.014 5.695 1.00 63.78 107 THR A C 1
ATOM 865 O O . THR A 1 107 ? -13.128 -4.800 5.053 1.00 63.78 107 THR A O 1
ATOM 868 N N . PRO A 1 108 ? -14.129 -4.208 6.984 1.00 63.22 108 PRO A N 1
ATOM 869 C CA . PRO A 1 108 ? -13.776 -5.436 7.663 1.00 63.22 108 PRO A CA 1
ATOM 870 C C . PRO A 1 108 ? -14.722 -6.565 7.260 1.00 63.22 108 PRO A C 1
ATOM 872 O O . PRO A 1 108 ? -15.937 -6.369 7.185 1.00 63.22 108 PRO A O 1
ATOM 875 N N . ILE A 1 109 ? -14.175 -7.752 7.022 1.00 62.78 109 ILE A N 1
ATOM 876 C CA . ILE A 1 109 ? -14.932 -8.978 6.772 1.00 62.78 109 ILE A CA 1
ATOM 877 C C . ILE A 1 109 ? -14.367 -10.106 7.636 1.00 62.78 109 ILE A C 1
ATOM 879 O O . ILE A 1 109 ? -13.162 -10.206 7.845 1.00 62.78 109 ILE A O 1
ATOM 883 N N . TRP A 1 110 ? -15.249 -10.965 8.135 1.00 65.38 110 TRP A N 1
ATOM 884 C CA . TRP A 1 110 ? -14.868 -12.182 8.846 1.00 65.38 110 TRP A CA 1
ATOM 885 C C . TRP A 1 110 ? -14.975 -13.362 7.886 1.00 65.38 110 TRP A C 1
ATOM 887 O O . TRP A 1 110 ? -16.052 -13.613 7.347 1.00 65.38 110 TRP A O 1
ATOM 897 N N . VAL A 1 111 ? -13.880 -14.091 7.678 1.00 59.47 111 VAL A N 1
ATOM 898 C CA . VAL A 1 111 ? -13.858 -15.300 6.843 1.00 59.47 111 VAL A CA 1
ATOM 899 C C . VAL A 1 111 ? -13.250 -16.428 7.660 1.00 59.47 111 VAL A C 1
ATOM 901 O O . VAL A 1 111 ? -12.111 -16.328 8.097 1.00 59.47 111 VAL A O 1
ATOM 904 N N . ASN A 1 112 ? -14.020 -17.492 7.905 1.00 70.44 112 ASN A N 1
ATOM 905 C CA . ASN A 1 112 ? -13.587 -18.666 8.678 1.00 70.44 112 ASN A CA 1
ATOM 906 C C . ASN A 1 112 ? -12.966 -18.333 10.054 1.00 70.44 112 ASN A C 1
ATOM 908 O O . ASN A 1 112 ? -12.019 -18.981 10.486 1.00 70.44 112 ASN A O 1
ATOM 912 N N . GLY A 1 113 ? -13.481 -17.306 10.739 1.00 64.56 113 GLY A N 1
ATOM 913 C CA . GLY A 1 113 ? -12.955 -16.857 12.036 1.00 64.56 113 GLY A CA 1
ATOM 914 C C . GLY A 1 113 ? -11.718 -15.955 11.954 1.00 64.56 113 GLY A C 1
ATOM 915 O O . GLY A 1 113 ? -11.262 -15.475 12.986 1.00 64.56 113 GLY A O 1
ATOM 916 N N . GLN A 1 114 ? -11.212 -15.666 10.753 1.00 56.00 114 GLN A N 1
ATOM 917 C CA . GLN A 1 114 ? -10.127 -14.718 10.529 1.00 56.00 114 GLN A CA 1
ATOM 918 C C . GLN A 1 114 ? -10.682 -13.337 10.171 1.00 56.00 114 GLN A C 1
ATOM 920 O O . GLN A 1 114 ? -11.601 -13.211 9.353 1.00 56.00 114 GLN A O 1
ATOM 925 N N . TYR A 1 115 ? -10.118 -12.300 10.786 1.00 61.44 115 TYR A N 1
ATOM 926 C CA . TYR A 1 115 ? -10.455 -10.920 10.469 1.00 61.44 115 TYR A CA 1
ATOM 927 C C . TYR A 1 115 ? -9.646 -10.460 9.257 1.00 61.44 115 TYR A C 1
ATOM 929 O O . TYR A 1 115 ? -8.413 -10.468 9.254 1.00 61.44 115 TYR A O 1
ATOM 937 N N . LEU A 1 116 ? -10.361 -10.081 8.206 1.00 57.41 116 LEU A N 1
ATOM 938 C CA . LEU A 1 116 ? -9.794 -9.558 6.978 1.00 57.41 116 LEU A CA 1
ATOM 939 C C . LEU A 1 116 ? -10.224 -8.116 6.804 1.00 57.41 116 LEU A C 1
ATOM 941 O O . LEU A 1 116 ? -11.356 -7.726 7.090 1.00 57.41 116 LEU A O 1
ATOM 945 N N . VAL A 1 117 ? -9.317 -7.332 6.260 1.00 63.59 117 VAL A N 1
ATOM 946 C CA . VAL A 1 117 ? -9.537 -5.925 5.999 1.00 63.59 117 VAL A CA 1
ATOM 947 C C . VAL A 1 117 ? -9.399 -5.724 4.498 1.00 63.59 117 VAL A C 1
ATOM 949 O O . VAL A 1 117 ? -8.302 -5.846 3.958 1.00 63.59 117 VAL A O 1
ATOM 952 N N . PHE A 1 118 ? -10.506 -5.451 3.803 1.00 58.59 118 PHE A N 1
ATOM 953 C CA . PHE A 1 118 ? -10.491 -5.226 2.355 1.00 58.59 118 PHE A CA 1
ATOM 954 C C . PHE A 1 118 ? -10.604 -3.734 2.031 1.00 58.59 118 PHE A C 1
ATOM 956 O O . PHE A 1 118 ? -11.407 -3.008 2.622 1.00 58.59 118 PHE A O 1
ATOM 963 N N . GLY A 1 119 ? -9.809 -3.279 1.064 1.00 63.88 119 GLY A N 1
ATOM 964 C CA . GLY A 1 119 ? -9.927 -1.960 0.450 1.00 63.88 119 GLY A CA 1
ATOM 965 C C . GLY A 1 119 ? -9.681 -2.034 -1.056 1.00 63.88 119 GLY A C 1
ATOM 966 O O . GLY A 1 119 ? -9.316 -3.080 -1.586 1.00 63.88 119 GLY A O 1
ATOM 967 N N . GLN A 1 120 ? -9.852 -0.916 -1.767 1.00 59.28 120 GLN A N 1
ATOM 968 C CA . GLN A 1 120 ? -9.639 -0.885 -3.225 1.00 59.28 120 GLN A CA 1
ATOM 969 C C . GLN A 1 120 ? -8.179 -1.147 -3.645 1.00 59.28 120 GLN A C 1
ATOM 971 O O . GLN A 1 120 ? -7.936 -1.489 -4.794 1.00 59.28 120 GLN A O 1
ATOM 976 N N . GLY A 1 121 ? -7.220 -1.043 -2.717 1.00 56.97 121 GLY A N 1
ATOM 977 C CA . GLY A 1 121 ? -5.808 -1.373 -2.944 1.00 56.97 121 GLY A CA 1
ATOM 978 C C . GLY A 1 121 ? -5.411 -2.819 -2.618 1.00 56.97 121 GLY A C 1
ATOM 979 O O . GLY A 1 121 ? -4.230 -3.135 -2.705 1.00 56.97 121 GLY A O 1
ATOM 980 N N . GLY A 1 122 ? -6.354 -3.677 -2.208 1.00 58.41 122 GLY A N 1
ATOM 981 C CA . GLY A 1 122 ? -6.090 -5.083 -1.885 1.00 58.41 122 GLY A CA 1
ATOM 982 C C . GLY A 1 122 ? -6.702 -5.559 -0.565 1.00 58.41 122 GLY A C 1
ATOM 983 O O . GLY A 1 122 ? -7.459 -4.848 0.103 1.00 58.41 122 GLY A O 1
ATOM 984 N N . ILE A 1 123 ? -6.373 -6.800 -0.205 1.00 55.50 123 ILE A N 1
ATOM 985 C CA . ILE A 1 123 ? -6.840 -7.481 1.008 1.00 55.50 123 ILE A CA 1
ATOM 986 C C . ILE A 1 123 ? -5.675 -7.567 1.992 1.00 55.50 123 ILE A C 1
ATOM 988 O O . ILE A 1 123 ? -4.603 -8.060 1.647 1.00 55.50 123 ILE A O 1
ATOM 992 N N . PHE A 1 124 ? -5.897 -7.117 3.221 1.00 60.72 124 PHE A N 1
ATOM 993 C CA . PHE A 1 124 ? -4.967 -7.267 4.331 1.00 60.72 124 PHE A CA 1
ATOM 994 C C . PHE A 1 124 ? -5.487 -8.347 5.282 1.00 60.72 124 PHE A C 1
ATOM 996 O O . PHE A 1 124 ? -6.662 -8.354 5.656 1.00 60.72 124 PHE A O 1
ATOM 1003 N N . LEU A 1 125 ? -4.597 -9.255 5.672 1.00 48.59 125 LEU A N 1
ATOM 1004 C CA . LEU A 1 125 ? -4.838 -10.248 6.714 1.00 48.59 125 LEU A CA 1
ATOM 1005 C C . LEU A 1 125 ? -4.453 -9.623 8.056 1.00 48.59 125 LEU A C 1
ATOM 1007 O O . LEU A 1 125 ? -3.317 -9.175 8.211 1.00 48.59 125 LEU A O 1
ATOM 1011 N N . GLU A 1 126 ? -5.369 -9.590 9.024 1.00 46.09 126 GLU A N 1
ATOM 1012 C CA . GLU A 1 126 ? -4.971 -9.338 10.407 1.00 46.09 126 GLU A CA 1
ATOM 1013 C C . GLU A 1 126 ? -4.432 -10.656 10.976 1.00 46.09 126 GLU A C 1
ATOM 1015 O O . GLU A 1 126 ? -5.170 -11.631 11.139 1.00 46.09 126 GLU A O 1
ATOM 1020 N N . GLY A 1 127 ? -3.113 -10.714 11.177 1.00 46.03 127 GLY A N 1
ATOM 1021 C CA . GLY A 1 127 ? -2.465 -11.808 11.891 1.00 46.03 127 GLY A CA 1
ATOM 1022 C C . GLY 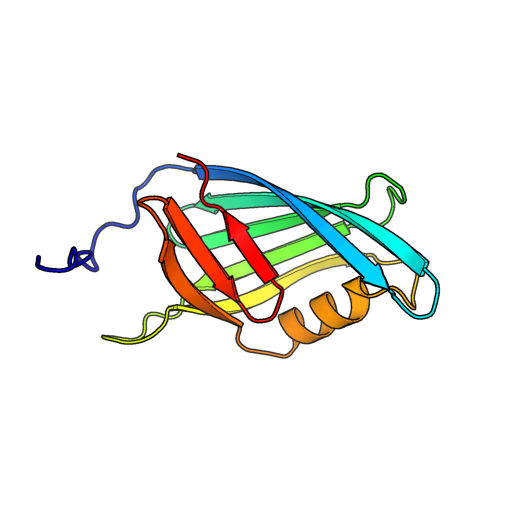A 1 127 ? -2.829 -11.736 13.371 1.00 46.03 127 GLY A C 1
ATOM 1023 O O . GLY A 1 127 ? -2.666 -10.690 13.998 1.00 46.03 127 GLY A O 1
ATOM 1024 N N . SER A 1 128 ? -3.372 -12.837 13.884 1.00 35.06 128 SER A N 1
ATOM 1025 C CA . SER A 1 128 ? -3.678 -13.085 15.298 1.00 35.06 128 SER A CA 1
ATOM 1026 C C . SER A 1 128 ? -2.423 -13.203 16.152 1.00 35.06 128 SER A C 1
ATOM 1028 O O . SER A 1 128 ? -1.515 -13.938 15.699 1.00 35.06 128 SER A O 1
#

Secondary structure (DSSP, 8-state):
-PPP---TT---S--EEEEEEEEEEETTTTEEEEEEEEEEEETTEEEEEEE-SS-TT-EEEEEEEEE--TTS-EEEEEEEEEEE----S-HHHHHHHHHHHSEEEEEEEEETTEEEEEETTEEEE---

Sequence (128 aa):
MPLPVFSTNELPTIKRRENVQIGFYDLLSQKKEIYDAKITVNKGVVISTMTSPNDNRFILKGKLVQKPLPGRQLQYKYTPIFHHNPTSGHMVDGLIDYLVHNRIIITPIWVNGQYLVFGQGGIFLEGS

pLDDT: mean 71.78, std 17.28, range [27.08, 91.94]